Protein AF-A0A1X7HM02-F1 (afdb_monomer)

Mean predicted aligned error: 16.23 Å

Radius of gyration: 22.31 Å; Cα contacts (8 Å, |Δi|>4): 117; chains: 1; bounding box: 43×24×57 Å

Nearest PDB structures (foldseek):
  8j9t-assembly1_B  TM=4.690E-01  e=6.397E+00  Salmonella enterica subsp. enterica serovar Typhi str. CT18

Foldseek 3Di:
DDWDAAPVGDIDDDDPDDDPDPDPPPPPDDPVVVVVVVCVVPDPQDKDWDPDWAQDPVVQVVVQVCCQVPVVVVVDDNFPDKDWDADPVRIITIITGD

Solvent-accessible surface area (backbone atoms only — not comparable to full-atom values): 6162 Å² total; per-residue (Å²): 122,47,79,48,64,50,100,86,68,51,83,41,82,45,58,90,92,64,83,93,60,98,78,73,81,66,80,91,60,61,69,68,62,58,49,58,58,61,62,61,68,58,82,67,80,60,71,45,71,52,93,64,72,28,82,42,67,64,63,24,48,57,48,39,55,45,43,67,76,46,21,65,81,74,74,43,64,78,44,80,44,70,47,73,46,76,44,96,86,67,33,16,28,36,34,30,30,105

Organism: NCBI:txid1313296

pLDDT: mean 70.09, std 20.35, range [39.31, 96.44]

Secondary structure (DSSP, 8-state):
-EEEE-TT--EEEE-TT----TT---SS--HHHHHHHHGGG------EEPSPPBSSHHHHHHHHHHHHH-GGGGT----SEEEEEE-TTS-EEEEEE-

Structure (mmCIF, N/CA/C/O backbone):
data_AF-A0A1X7HM02-F1
#
_entry.id   AF-A0A1X7HM02-F1
#
loop_
_atom_site.group_PDB
_atom_site.id
_atom_site.type_symbol
_atom_site.label_atom_id
_atom_site.label_alt_id
_atom_site.label_comp_id
_atom_site.label_asym_id
_atom_site.label_entity_id
_atom_site.label_seq_id
_atom_site.pdbx_PDB_ins_code
_atom_site.Cartn_x
_atom_site.Cartn_y
_atom_site.Cartn_z
_atom_site.occupancy
_atom_site.B_iso_or_equiv
_atom_site.auth_seq_id
_atom_site.auth_comp_id
_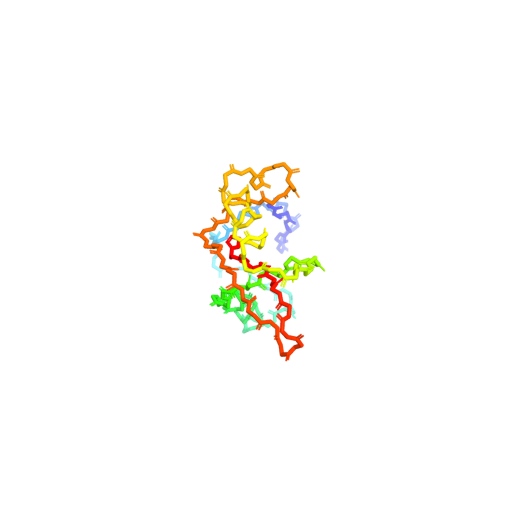atom_site.auth_asym_id
_atom_site.auth_atom_id
_atom_site.pdbx_PDB_model_num
ATOM 1 N N . MET A 1 1 ? 22.412 -10.275 -25.348 1.00 49.19 1 MET A N 1
ATOM 2 C CA . MET A 1 1 ? 23.320 -10.461 -26.503 1.00 49.19 1 MET A CA 1
ATOM 3 C C . MET A 1 1 ? 22.730 -11.553 -27.356 1.00 49.19 1 MET A C 1
ATOM 5 O O . MET A 1 1 ? 22.393 -12.591 -26.802 1.00 49.19 1 MET A O 1
ATOM 9 N N . PHE A 1 2 ? 22.553 -11.303 -28.647 1.00 50.72 2 PHE A N 1
ATOM 10 C CA . PHE A 1 2 ? 21.987 -12.290 -29.562 1.00 50.72 2 PHE A CA 1
ATOM 11 C C . PHE A 1 2 ? 23.014 -12.619 -30.637 1.00 50.72 2 PHE A C 1
ATOM 13 O O . PHE A 1 2 ? 23.710 -11.726 -31.119 1.00 50.72 2 PHE A O 1
ATOM 20 N N . TYR A 1 3 ? 23.106 -13.895 -30.987 1.00 53.47 3 TYR A N 1
ATOM 21 C CA . TYR A 1 3 ? 23.889 -14.358 -32.123 1.00 53.47 3 TYR A CA 1
ATOM 22 C C . TYR A 1 3 ? 22.936 -14.543 -33.304 1.00 53.47 3 TYR A C 1
ATOM 24 O O . TYR A 1 3 ? 21.887 -15.169 -33.157 1.00 53.47 3 TYR A O 1
ATOM 32 N N . GLY A 1 4 ? 23.272 -13.960 -34.450 1.00 54.06 4 GLY A N 1
ATOM 33 C CA . GLY A 1 4 ? 22.561 -14.131 -35.717 1.00 54.06 4 GLY A CA 1
ATOM 34 C C . GLY A 1 4 ? 23.541 -14.521 -36.818 1.00 54.06 4 GLY A C 1
ATOM 35 O O . GLY A 1 4 ? 24.745 -14.419 -36.618 1.00 54.06 4 GLY A O 1
ATOM 36 N N . GLN A 1 5 ? 23.056 -14.974 -37.971 1.00 50.16 5 GLN A N 1
ATOM 37 C CA . GLN A 1 5 ? 23.909 -15.251 -39.133 1.00 50.16 5 GLN A CA 1
ATOM 38 C C . GLN A 1 5 ? 23.635 -14.255 -40.262 1.00 50.16 5 GLN A C 1
ATOM 40 O O . GLN A 1 5 ? 22.483 -13.867 -40.469 1.00 50.16 5 GLN A O 1
ATOM 45 N N . ASN A 1 6 ? 24.677 -13.826 -40.982 1.00 53.25 6 ASN A N 1
ATOM 46 C CA . ASN A 1 6 ? 24.498 -13.024 -42.198 1.00 53.25 6 ASN A CA 1
ATOM 47 C C . ASN A 1 6 ? 24.071 -13.888 -43.394 1.00 53.25 6 ASN A C 1
ATOM 49 O O . ASN A 1 6 ? 24.027 -15.116 -43.335 1.00 53.25 6 ASN A O 1
ATOM 53 N N . SER A 1 7 ? 23.787 -13.232 -44.518 1.00 44.38 7 SER A N 1
ATOM 54 C CA . SER A 1 7 ? 23.422 -13.874 -45.786 1.00 44.38 7 SER A CA 1
ATOM 55 C C . SER A 1 7 ? 24.524 -14.747 -46.403 1.00 44.38 7 SER A C 1
ATOM 57 O O . SER A 1 7 ? 24.244 -15.459 -47.362 1.00 44.38 7 SER A O 1
ATOM 59 N N . ALA A 1 8 ? 25.751 -14.701 -45.874 1.00 58.69 8 ALA A N 1
ATOM 60 C CA . ALA A 1 8 ? 26.856 -15.584 -46.244 1.00 58.69 8 ALA A CA 1
ATOM 61 C C . ALA A 1 8 ? 27.040 -16.762 -45.258 1.00 58.69 8 ALA A C 1
ATOM 63 O O . ALA A 1 8 ? 27.904 -17.607 -45.472 1.00 58.69 8 ALA A O 1
ATOM 64 N N . GLY A 1 9 ? 26.222 -16.849 -44.200 1.00 59.00 9 GLY A N 1
ATOM 65 C CA . GLY A 1 9 ? 26.259 -17.921 -43.201 1.0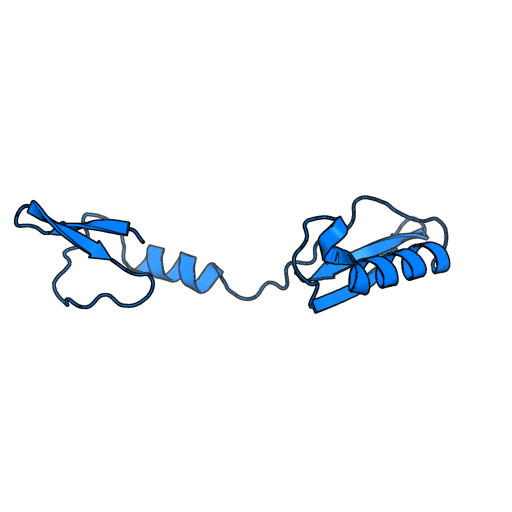0 59.00 9 GLY A CA 1
ATOM 66 C C . GLY A 1 9 ? 27.226 -17.696 -42.031 1.00 59.00 9 GLY A C 1
ATOM 67 O O . GLY A 1 9 ? 27.328 -18.562 -41.160 1.00 59.00 9 GLY A O 1
ATOM 68 N N . GLU A 1 10 ? 27.907 -16.552 -41.953 1.00 57.94 10 GLU A N 1
ATOM 69 C CA . GLU A 1 10 ? 28.803 -16.240 -40.834 1.00 57.94 10 GLU A CA 1
ATOM 70 C C . GLU A 1 10 ? 28.024 -15.861 -39.576 1.00 57.94 10 GLU A C 1
ATOM 72 O O . GLU A 1 10 ? 27.034 -15.132 -39.636 1.00 57.94 10 GLU A O 1
ATOM 77 N N . LEU A 1 11 ? 28.511 -16.332 -38.427 1.00 48.56 11 LEU A N 1
ATOM 78 C CA . LEU A 1 11 ? 27.981 -16.033 -37.099 1.00 48.56 11 LEU A CA 1
ATOM 79 C C . LEU A 1 11 ? 28.390 -14.621 -36.661 1.00 48.56 11 LEU A C 1
ATOM 81 O O . LEU A 1 11 ? 29.571 -14.321 -36.511 1.00 48.56 11 LEU A O 1
ATOM 85 N N . ILE A 1 12 ? 27.402 -13.764 -36.412 1.00 54.09 12 ILE A N 1
ATOM 86 C CA . ILE A 1 12 ? 27.573 -12.368 -36.009 1.00 54.09 12 ILE A CA 1
ATOM 87 C C . ILE A 1 12 ? 26.932 -12.136 -34.643 1.00 54.09 12 ILE A C 1
ATOM 89 O O . ILE A 1 12 ? 25.819 -12.577 -34.351 1.00 54.09 12 ILE A O 1
ATOM 93 N N . MET A 1 13 ? 27.649 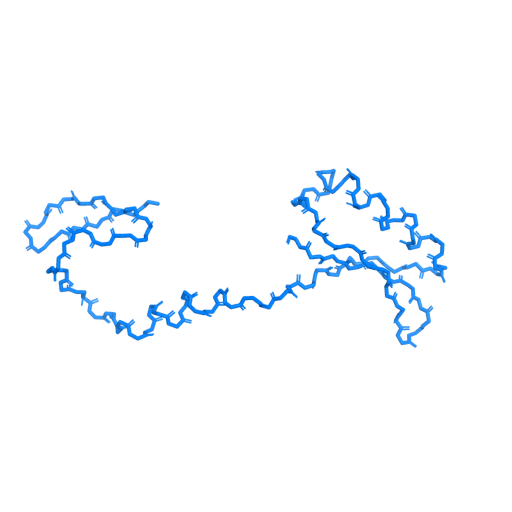-11.400 -33.800 1.00 47.47 13 MET A N 1
ATOM 94 C CA . MET A 1 13 ? 27.218 -11.020 -32.462 1.00 47.47 13 MET A CA 1
ATOM 95 C C . MET A 1 13 ? 26.549 -9.638 -32.484 1.00 47.47 13 MET A C 1
ATOM 97 O O . MET A 1 13 ? 27.183 -8.641 -32.825 1.00 47.47 13 MET A O 1
ATOM 101 N N . CYS A 1 14 ? 25.283 -9.558 -32.072 1.00 50.38 14 CYS A N 1
ATOM 102 C CA . CYS A 1 14 ? 24.552 -8.300 -31.930 1.00 50.38 14 CYS A CA 1
ATOM 103 C C . CYS A 1 14 ? 24.402 -7.927 -30.444 1.00 50.38 14 CYS A C 1
ATOM 105 O O . CYS A 1 14 ? 23.783 -8.651 -29.648 1.00 50.38 14 CYS A O 1
ATOM 107 N N . LYS A 1 15 ? 24.959 -6.770 -30.063 1.00 46.78 15 LYS A N 1
ATOM 108 C CA . LYS A 1 15 ? 24.677 -6.113 -28.780 1.00 46.78 15 LYS A CA 1
ATOM 109 C C . LYS A 1 15 ? 23.493 -5.163 -28.948 1.00 46.78 15 LYS A C 1
ATOM 111 O O . LYS A 1 15 ? 23.348 -4.489 -29.960 1.00 46.78 15 LYS A O 1
ATOM 116 N N . SER A 1 16 ? 22.626 -5.181 -27.947 1.00 46.03 16 SER A N 1
ATOM 117 C CA . SER A 1 16 ? 21.438 -4.344 -27.820 1.00 46.03 16 SER A CA 1
ATOM 118 C C . SER A 1 16 ? 21.744 -2.875 -28.111 1.00 46.03 16 SER A C 1
ATOM 120 O O . SER A 1 16 ? 22.516 -2.265 -27.377 1.00 46.03 16 SER A O 1
ATOM 122 N N . GLY A 1 17 ? 21.097 -2.327 -29.141 1.00 47.75 17 GLY A N 1
ATOM 123 C CA . GLY A 1 17 ? 20.962 -0.882 -29.342 1.00 47.75 17 GLY A CA 1
ATOM 124 C C . GLY A 1 17 ? 21.650 -0.301 -30.574 1.00 47.75 17 GLY A C 1
ATOM 125 O O . GLY A 1 17 ? 21.177 0.714 -31.070 1.00 47.75 17 GLY A O 1
ATOM 126 N N . GLU A 1 18 ? 22.682 -0.940 -31.131 1.00 44.62 18 GLU A N 1
ATOM 127 C CA . GLU A 1 18 ? 23.413 -0.378 -32.276 1.00 44.62 18 GLU A CA 1
ATOM 128 C C . GLU A 1 18 ? 23.662 -1.438 -33.357 1.00 44.62 18 GLU A C 1
ATOM 130 O O . GLU A 1 18 ? 24.495 -2.335 -33.227 1.00 44.62 18 GLU A O 1
ATOM 135 N N . CYS A 1 19 ? 22.905 -1.342 -34.452 1.00 39.31 19 CYS A N 1
ATOM 136 C CA . CYS A 1 19 ? 23.141 -2.121 -35.663 1.00 39.31 19 CYS A CA 1
ATOM 137 C C . CYS A 1 19 ? 24.294 -1.475 -36.445 1.00 39.31 19 CYS A C 1
ATOM 139 O O . CYS A 1 19 ? 24.082 -0.482 -37.133 1.00 39.31 19 CYS A O 1
ATOM 141 N N . TYR A 1 20 ? 25.502 -2.037 -36.364 1.00 44.22 20 TYR A N 1
ATOM 142 C CA . TYR A 1 20 ? 26.700 -1.482 -37.015 1.00 44.22 20 TYR A CA 1
ATOM 143 C C . TYR A 1 20 ? 26.896 -1.898 -38.487 1.00 44.22 20 TYR A C 1
ATOM 145 O O . TYR A 1 20 ? 28.010 -1.833 -38.992 1.00 44.22 20 TYR A O 1
ATOM 153 N N . TRP A 1 21 ? 25.841 -2.328 -39.188 1.00 39.88 21 TRP A N 1
ATOM 154 C CA . TRP A 1 21 ? 25.880 -2.571 -40.636 1.00 39.88 21 TRP A CA 1
ATOM 155 C C . TRP A 1 21 ? 24.536 -2.228 -41.285 1.00 39.88 21 TRP A C 1
ATOM 157 O O . TRP A 1 21 ? 23.485 -2.718 -40.868 1.00 39.88 21 TRP A O 1
ATOM 167 N N . ASN A 1 22 ? 24.588 -1.391 -42.324 1.00 44.75 22 ASN A N 1
ATOM 168 C CA . ASN A 1 22 ? 23.422 -0.857 -43.037 1.00 44.75 22 ASN A CA 1
ATOM 169 C C . ASN A 1 22 ? 22.697 -1.878 -43.938 1.00 44.75 22 ASN A C 1
ATOM 171 O O . ASN A 1 22 ? 21.653 -1.541 -44.486 1.00 44.75 22 ASN A O 1
ATOM 175 N N . ASP A 1 23 ? 23.167 -3.126 -44.037 1.00 43.59 23 ASP A N 1
ATOM 176 C CA . ASP A 1 23 ? 22.655 -4.110 -45.005 1.00 43.59 23 ASP A CA 1
ATOM 177 C C . ASP A 1 23 ? 22.110 -5.401 -44.374 1.00 43.59 23 ASP A C 1
ATOM 179 O O . ASP A 1 23 ? 22.186 -6.490 -44.944 1.00 43.59 23 ASP A O 1
ATOM 183 N N . CYS A 1 24 ? 21.496 -5.312 -43.192 1.00 42.50 24 CYS A N 1
ATOM 1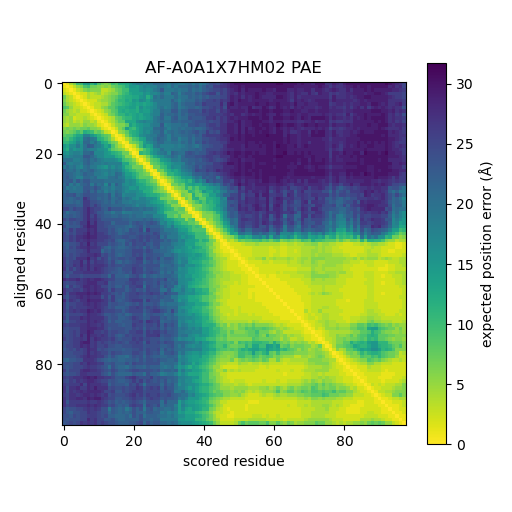84 C CA . CYS A 1 24 ? 20.722 -6.436 -42.668 1.00 42.50 24 CYS A CA 1
ATOM 185 C C . CYS A 1 24 ? 19.348 -6.482 -43.362 1.00 42.50 24 CYS A C 1
ATOM 187 O O . CYS A 1 24 ? 18.401 -5.818 -42.930 1.00 42.50 24 CYS A O 1
ATOM 189 N N . LYS A 1 25 ? 19.220 -7.269 -44.445 1.00 46.47 25 LYS A N 1
ATOM 190 C CA . LYS A 1 25 ? 17.909 -7.673 -44.985 1.00 46.47 25 LYS A CA 1
ATOM 191 C C . LYS A 1 25 ? 17.211 -8.527 -43.930 1.00 46.47 25 LYS A C 1
ATOM 193 O O . LYS A 1 25 ? 17.397 -9.736 -43.853 1.00 46.47 25 LYS A O 1
ATOM 198 N N . THR A 1 26 ? 16.428 -7.864 -43.089 1.00 48.12 26 THR A N 1
ATOM 199 C CA . THR A 1 26 ? 15.597 -8.480 -42.061 1.00 48.12 26 THR A CA 1
ATOM 200 C C . THR A 1 26 ? 14.641 -9.450 -42.752 1.00 48.12 26 THR A C 1
ATOM 202 O O . THR A 1 26 ? 13.733 -9.030 -43.469 1.00 48.12 26 THR A O 1
ATOM 205 N N . ALA A 1 27 ? 14.859 -10.752 -42.575 1.00 41.84 27 ALA A N 1
ATOM 206 C CA . ALA A 1 27 ? 13.904 -11.770 -42.977 1.00 41.84 27 ALA A CA 1
ATOM 207 C C . ALA A 1 27 ? 12.556 -11.452 -42.316 1.00 41.84 27 ALA A C 1
ATOM 209 O O . ALA A 1 27 ? 12.431 -11.526 -41.099 1.00 41.84 27 ALA A O 1
ATOM 210 N N . GLY A 1 28 ? 11.571 -11.025 -43.108 1.00 49.22 28 GLY A N 1
ATOM 211 C CA . GLY A 1 28 ? 10.146 -11.091 -42.774 1.00 49.22 28 GLY A CA 1
ATOM 212 C C . GLY A 1 28 ? 9.640 -10.366 -41.518 1.00 49.22 28 GLY A C 1
ATOM 213 O O . GLY A 1 28 ? 8.475 -10.550 -41.177 1.00 49.22 28 GLY A O 1
ATOM 214 N N . TYR A 1 29 ? 10.432 -9.538 -40.833 1.00 48.34 29 TYR A N 1
ATOM 215 C CA . TYR A 1 29 ? 9.958 -8.770 -39.678 1.00 48.34 29 TYR A CA 1
ATOM 216 C C . TYR A 1 29 ? 9.802 -7.292 -40.030 1.00 48.34 29 TYR A C 1
ATOM 218 O O . TYR A 1 29 ? 10.758 -6.568 -40.295 1.00 48.34 29 TYR A O 1
ATOM 226 N N . ASN A 1 30 ? 8.544 -6.849 -40.037 1.00 50.50 30 ASN A N 1
ATOM 227 C CA . ASN A 1 30 ? 8.141 -5.483 -40.340 1.00 50.50 30 ASN A CA 1
ATOM 228 C C . ASN A 1 30 ? 8.777 -4.501 -39.331 1.00 50.50 30 ASN A C 1
ATOM 230 O O . ASN A 1 30 ? 8.443 -4.526 -38.146 1.00 50.50 30 ASN A O 1
ATOM 234 N N . LYS A 1 31 ? 9.688 -3.634 -39.795 1.00 48.19 31 LYS A N 1
ATOM 235 C CA . LYS A 1 31 ? 10.483 -2.681 -38.986 1.00 48.19 31 LYS A CA 1
ATOM 236 C C . LYS A 1 31 ? 9.622 -1.763 -38.099 1.00 48.19 31 LYS A C 1
ATOM 238 O O . LYS A 1 31 ? 10.048 -1.388 -37.009 1.00 48.19 31 LYS A O 1
ATOM 243 N N . HIS A 1 32 ? 8.382 -1.477 -38.509 1.00 50.47 32 HIS A N 1
ATOM 244 C CA . HIS A 1 32 ? 7.393 -0.753 -37.696 1.00 50.47 32 HIS A CA 1
ATOM 245 C C . HIS A 1 32 ? 6.997 -1.497 -36.408 1.00 50.47 32 HIS A C 1
ATOM 247 O O . HIS A 1 32 ? 6.773 -0.871 -35.376 1.00 50.47 32 HIS A O 1
ATOM 253 N N . ARG A 1 33 ? 6.957 -2.835 -36.435 1.00 47.56 33 ARG A N 1
ATOM 254 C CA . ARG A 1 33 ? 6.565 -3.672 -35.289 1.00 47.56 33 ARG A CA 1
ATOM 255 C C . ARG A 1 33 ? 7.660 -3.762 -34.224 1.00 47.56 33 ARG A C 1
ATOM 257 O O . ARG A 1 33 ? 7.348 -3.966 -33.057 1.00 47.56 33 ARG A O 1
ATOM 264 N N . MET A 1 34 ? 8.927 -3.620 -34.613 1.00 46.50 34 MET A N 1
ATOM 265 C CA . MET A 1 34 ? 10.051 -3.584 -33.669 1.00 46.50 34 MET A CA 1
ATOM 266 C C . MET A 1 34 ? 10.149 -2.236 -32.956 1.00 46.50 34 MET A C 1
ATOM 268 O O . MET A 1 34 ? 10.365 -2.227 -31.750 1.00 46.50 34 MET A O 1
ATOM 272 N N . LYS A 1 35 ? 9.896 -1.126 -33.668 1.00 45.78 35 LYS A N 1
ATOM 273 C CA . LYS A 1 35 ? 9.777 0.202 -33.050 1.00 45.78 35 LYS A CA 1
ATOM 274 C C . LYS A 1 35 ? 8.655 0.206 -32.009 1.00 45.78 35 LYS A C 1
ATOM 276 O O . LYS A 1 35 ? 8.946 0.316 -30.831 1.00 45.78 35 LYS A O 1
ATOM 281 N N . MET A 1 36 ? 7.442 -0.212 -32.382 1.00 47.12 36 MET A N 1
ATOM 282 C CA . MET A 1 36 ? 6.297 -0.292 -31.455 1.00 47.12 36 MET A CA 1
ATOM 283 C C . MET A 1 36 ? 6.507 -1.104 -30.162 1.00 47.12 36 MET A C 1
ATOM 285 O O . MET A 1 36 ? 5.731 -0.921 -29.229 1.00 47.12 36 MET A O 1
ATOM 289 N N . ASN A 1 37 ? 7.479 -2.022 -30.084 1.00 49.19 37 ASN A N 1
ATOM 290 C CA . ASN A 1 37 ? 7.782 -2.744 -28.841 1.00 49.19 37 ASN A CA 1
ATOM 291 C C . ASN A 1 37 ? 8.864 -2.061 -27.991 1.00 49.19 37 ASN A C 1
ATOM 293 O O . ASN A 1 37 ? 8.846 -2.239 -26.780 1.00 49.19 37 ASN A O 1
ATOM 297 N N . ALA A 1 38 ? 9.744 -1.259 -28.596 1.00 48.69 38 ALA A N 1
ATOM 298 C CA . ALA A 1 38 ? 10.687 -0.396 -27.884 1.00 48.69 38 ALA A CA 1
ATOM 299 C C . ALA A 1 38 ? 10.007 0.907 -27.417 1.00 48.69 38 ALA A C 1
ATOM 301 O O . ALA A 1 38 ? 10.236 1.363 -26.307 1.00 48.69 38 ALA A O 1
ATOM 302 N N . ASP A 1 39 ? 9.072 1.459 -28.198 1.00 49.09 39 ASP A N 1
ATOM 303 C CA . ASP A 1 39 ? 8.244 2.601 -27.773 1.00 49.09 39 ASP A CA 1
ATOM 304 C C . ASP A 1 39 ? 7.155 2.189 -26.754 1.00 49.09 39 ASP A C 1
ATOM 306 O O . ASP A 1 39 ? 6.581 3.040 -26.077 1.00 49.09 39 ASP A O 1
ATOM 310 N N . LYS A 1 40 ? 6.862 0.885 -26.612 1.00 46.22 40 LYS A N 1
ATOM 311 C CA . LYS A 1 40 ? 6.004 0.325 -25.543 1.00 46.22 40 LYS A CA 1
ATOM 312 C C . LYS A 1 40 ? 6.710 0.174 -24.195 1.00 46.22 40 LYS A C 1
ATOM 314 O O . LYS A 1 40 ? 6.043 -0.116 -23.209 1.00 46.22 40 LYS A O 1
ATOM 319 N N . GLU A 1 41 ? 8.007 0.457 -24.137 1.00 50.25 41 GLU A N 1
ATOM 320 C CA . GLU A 1 41 ? 8.704 0.869 -22.912 1.00 50.25 41 GLU A CA 1
ATOM 321 C C . GLU A 1 41 ? 8.421 2.353 -22.585 1.00 50.25 41 GLU A C 1
ATOM 323 O O . GLU A 1 41 ? 9.124 2.999 -21.817 1.00 50.25 41 GLU A O 1
ATOM 328 N N . SER A 1 42 ? 7.347 2.927 -23.140 1.00 48.72 42 SER A N 1
ATOM 329 C CA . SER A 1 42 ? 6.719 4.146 -22.640 1.00 48.72 42 SER A CA 1
ATOM 330 C C . SER A 1 42 ? 6.230 3.910 -21.211 1.00 48.72 42 SER A C 1
ATOM 332 O O . SER A 1 42 ? 5.153 3.361 -21.008 1.00 48.72 42 SER A O 1
ATOM 334 N N . HIS A 1 43 ? 7.069 4.267 -20.237 1.00 56.88 43 HIS A N 1
ATOM 335 C CA . HIS A 1 43 ? 6.783 5.093 -19.054 1.00 56.88 43 HIS A CA 1
ATOM 336 C C . HIS A 1 43 ? 5.377 5.045 -18.422 1.00 56.88 43 HIS A C 1
ATOM 338 O O . HIS A 1 43 ? 4.929 6.024 -17.820 1.00 56.88 43 HIS A O 1
ATOM 344 N N . VAL A 1 44 ? 4.666 3.923 -18.470 1.00 55.22 44 VAL A N 1
ATOM 345 C CA . VAL A 1 44 ? 3.605 3.676 -17.507 1.00 55.22 44 VAL A CA 1
ATOM 346 C C . VAL A 1 44 ? 4.348 3.395 -16.215 1.00 55.22 44 VAL A C 1
ATOM 348 O O . VAL A 1 44 ? 4.955 2.339 -16.068 1.00 55.22 44 VAL A O 1
ATOM 351 N N . MET A 1 45 ? 4.376 4.377 -15.313 1.00 64.69 45 MET A N 1
ATOM 352 C CA . MET A 1 45 ? 4.816 4.169 -13.937 1.00 64.69 45 MET A CA 1
ATOM 353 C C . MET A 1 45 ? 3.983 3.017 -13.369 1.00 64.69 45 MET A C 1
ATOM 355 O O . MET A 1 45 ? 2.829 3.200 -12.971 1.00 64.69 45 MET A O 1
ATOM 359 N N . ASN A 1 46 ? 4.531 1.805 -13.445 1.00 78.31 46 ASN A N 1
ATOM 360 C CA . ASN A 1 46 ? 3.810 0.580 -13.152 1.00 78.31 46 ASN A CA 1
ATOM 361 C C . ASN A 1 46 ? 3.724 0.453 -11.639 1.00 78.31 46 ASN A C 1
ATOM 363 O O . ASN A 1 46 ? 4.602 -0.108 -10.991 1.00 78.31 46 ASN A O 1
ATOM 367 N N . TRP A 1 47 ? 2.655 1.012 -11.078 1.00 85.81 47 TRP A N 1
ATOM 368 C CA . TRP A 1 47 ? 2.342 0.862 -9.669 1.00 85.81 47 TRP A CA 1
ATOM 369 C C . TRP A 1 47 ? 2.163 -0.614 -9.329 1.00 85.81 47 TRP A C 1
ATOM 371 O O . TRP A 1 47 ? 1.200 -1.256 -9.757 1.00 85.81 47 TRP A O 1
ATOM 381 N N . VAL A 1 48 ? 3.066 -1.132 -8.508 1.00 85.75 48 VAL A N 1
ATOM 382 C CA . VAL A 1 48 ? 2.982 -2.473 -7.949 1.00 85.75 48 VAL A CA 1
ATOM 383 C C . VAL A 1 48 ? 2.237 -2.393 -6.625 1.00 85.75 48 VAL A C 1
ATOM 385 O O . VAL A 1 48 ? 2.587 -1.620 -5.735 1.00 85.75 48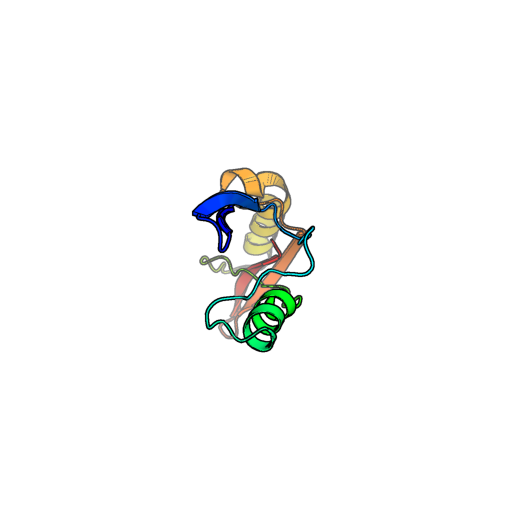 VAL A O 1
ATOM 388 N N . TYR A 1 49 ? 1.176 -3.187 -6.492 1.00 89.19 49 TYR A N 1
ATOM 389 C CA . TYR A 1 49 ? 0.334 -3.213 -5.300 1.00 89.19 49 TYR A CA 1
ATOM 390 C C . TYR A 1 49 ? 0.738 -4.366 -4.393 1.00 89.19 49 TYR A C 1
ATOM 392 O O . TYR A 1 49 ? 0.777 -5.520 -4.817 1.00 89.19 49 TYR A O 1
ATOM 400 N N . TYR A 1 50 ? 0.966 -4.071 -3.116 1.00 87.44 50 TYR A N 1
ATOM 401 C CA . TYR A 1 50 ? 1.210 -5.114 -2.135 1.00 87.44 50 TYR A CA 1
ATOM 402 C C . TYR A 1 50 ? -0.092 -5.863 -1.815 1.00 87.44 50 TYR A C 1
ATOM 404 O O . TYR A 1 50 ? -1.130 -5.249 -1.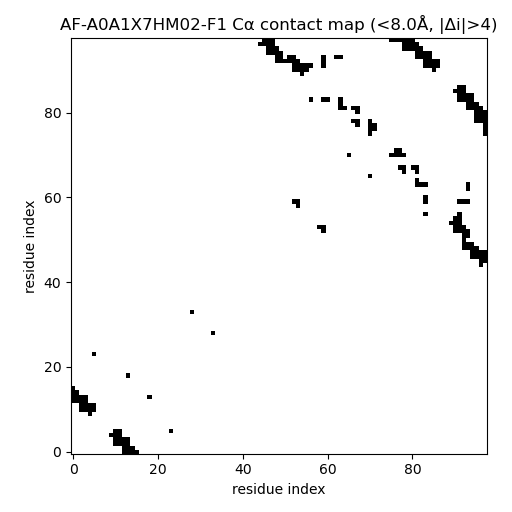554 1.00 87.44 50 TYR A O 1
ATOM 412 N N . GLY A 1 51 ? -0.043 -7.199 -1.804 1.00 87.31 51 GLY A N 1
ATOM 413 C CA . GLY A 1 51 ? -1.236 -8.047 -1.662 1.00 87.31 51 GLY A CA 1
ATOM 414 C C . GLY A 1 51 ? -1.939 -7.954 -0.301 1.00 87.31 51 GLY A C 1
ATOM 415 O O . GLY A 1 51 ? -3.097 -8.352 -0.171 1.00 87.31 51 GLY A O 1
ATOM 416 N N . LYS A 1 52 ? -1.274 -7.414 0.730 1.00 90.31 52 LYS A N 1
ATOM 417 C CA . LYS A 1 52 ? -1.833 -7.299 2.083 1.00 90.31 52 LYS A CA 1
ATOM 418 C C . LYS A 1 52 ? -2.468 -5.932 2.325 1.00 90.31 52 LYS A C 1
ATOM 420 O O . LYS A 1 52 ? -1.833 -4.895 2.155 1.00 90.31 52 LYS A O 1
ATOM 425 N N . LEU A 1 53 ? -3.704 -5.953 2.826 1.00 93.81 53 LEU A N 1
ATOM 426 C CA . LEU A 1 53 ? -4.414 -4.767 3.303 1.00 93.81 53 LEU A CA 1
ATOM 427 C C . LEU A 1 53 ? -4.407 -4.693 4.835 1.00 93.81 53 LEU A C 1
ATOM 429 O O . LEU A 1 53 ? -4.652 -5.684 5.525 1.00 93.81 53 LEU A O 1
ATOM 433 N N . TYR A 1 54 ? -4.234 -3.495 5.369 1.00 94.56 54 TYR A N 1
ATOM 434 C CA . TYR A 1 54 ? -4.222 -3.172 6.791 1.00 94.56 54 TYR A CA 1
ATOM 435 C C . TYR A 1 54 ? -5.538 -2.522 7.224 1.00 94.56 54 TYR A C 1
ATOM 437 O O . TYR A 1 54 ? -6.282 -1.971 6.408 1.00 94.56 54 TYR A O 1
ATOM 445 N N . THR A 1 55 ? -5.858 -2.621 8.513 1.00 94.75 55 THR A N 1
ATOM 446 C CA . THR A 1 55 ? -7.066 -2.011 9.088 1.00 94.75 55 THR A CA 1
ATOM 447 C C . THR A 1 55 ? -6.854 -0.536 9.408 1.00 94.75 55 THR A C 1
ATOM 449 O O . THR A 1 55 ? -7.778 0.254 9.245 1.00 94.75 55 THR A O 1
ATOM 452 N N . THR A 1 56 ? -5.637 -0.146 9.798 1.00 95.69 56 THR A N 1
ATOM 453 C CA . THR A 1 56 ? -5.302 1.238 10.158 1.00 95.69 56 THR A CA 1
ATOM 454 C C . THR A 1 56 ? -4.273 1.846 9.207 1.00 95.69 56 THR A C 1
ATOM 456 O O . THR A 1 56 ? -3.413 1.151 8.660 1.00 95.69 56 THR A O 1
ATOM 459 N N . LYS A 1 57 ? -4.330 3.176 9.041 1.00 93.50 57 LYS A N 1
ATOM 460 C CA . LYS A 1 57 ? -3.337 3.935 8.261 1.00 93.50 57 LYS A CA 1
ATOM 461 C C . LYS A 1 57 ? -1.933 3.788 8.851 1.00 93.50 57 LYS A C 1
ATOM 463 O O . LYS A 1 57 ? -0.967 3.715 8.104 1.00 93.50 57 LYS A O 1
ATOM 468 N N . PHE A 1 58 ? -1.836 3.715 10.180 1.00 94.56 58 PHE A N 1
ATOM 469 C CA . PHE A 1 58 ? -0.569 3.577 10.895 1.00 94.56 58 PHE A CA 1
ATOM 470 C C . PHE A 1 58 ? 0.152 2.276 10.533 1.00 94.56 58 PHE A C 1
ATOM 472 O O . PHE A 1 58 ? 1.309 2.315 10.134 1.00 94.56 58 PHE A O 1
ATOM 479 N N . GLN A 1 59 ? -0.550 1.139 10.569 1.00 94.25 59 GLN A N 1
ATOM 480 C CA . GLN A 1 59 ? 0.032 -0.154 10.195 1.00 94.25 59 GLN A CA 1
ATOM 481 C C . GLN A 1 59 ? 0.542 -0.161 8.749 1.00 94.25 59 GLN A C 1
ATOM 483 O O . GLN A 1 59 ? 1.642 -0.646 8.486 1.00 94.25 59 GLN A O 1
ATOM 488 N N . ALA A 1 60 ? -0.235 0.409 7.823 1.00 95.06 60 ALA A N 1
ATOM 489 C CA . ALA A 1 60 ? 0.188 0.548 6.433 1.00 95.06 60 ALA A CA 1
ATOM 490 C C . ALA A 1 60 ? 1.396 1.491 6.289 1.00 95.06 60 ALA A C 1
ATOM 492 O O . ALA A 1 60 ? 2.291 1.208 5.502 1.00 95.06 60 ALA A O 1
ATOM 493 N N . GLY A 1 61 ? 1.460 2.570 7.075 1.00 93.88 61 GLY A N 1
ATOM 494 C CA . GLY A 1 61 ? 2.595 3.496 7.103 1.00 93.88 61 GLY A CA 1
ATOM 495 C C . GLY A 1 61 ? 3.883 2.856 7.622 1.00 93.88 61 GLY A C 1
ATOM 496 O O . GLY A 1 61 ? 4.932 3.015 7.005 1.00 93.88 61 GLY A O 1
ATOM 497 N N . CYS A 1 62 ? 3.807 2.069 8.699 1.00 94.00 62 CYS A N 1
ATOM 498 C CA . CYS A 1 62 ? 4.949 1.290 9.182 1.00 94.00 62 CYS A CA 1
ATOM 499 C C . CYS A 1 62 ? 5.462 0.326 8.107 1.00 94.00 62 CYS A C 1
ATOM 501 O O . CYS A 1 62 ? 6.669 0.183 7.930 1.00 94.00 62 CYS A O 1
ATOM 503 N N . PHE A 1 63 ? 4.550 -0.323 7.376 1.00 91.94 63 PHE A N 1
ATOM 504 C CA . PHE A 1 63 ? 4.935 -1.215 6.288 1.00 91.94 63 PHE A CA 1
ATOM 505 C C . PHE A 1 63 ? 5.558 -0.460 5.111 1.00 91.94 63 PHE A C 1
ATOM 507 O O . PHE A 1 63 ? 6.577 -0.905 4.601 1.00 91.94 63 PHE A O 1
ATOM 514 N N . ALA A 1 64 ? 5.000 0.689 4.720 1.00 93.19 64 ALA A N 1
ATOM 515 C CA . ALA A 1 64 ? 5.564 1.531 3.668 1.00 93.19 64 ALA A CA 1
ATOM 516 C C . ALA A 1 64 ? 7.011 1.937 3.982 1.00 93.19 64 ALA A C 1
ATOM 518 O O . ALA A 1 64 ? 7.882 1.755 3.143 1.00 93.19 64 ALA A O 1
ATOM 519 N N . LYS A 1 65 ? 7.295 2.374 5.218 1.00 92.06 65 LYS A N 1
ATOM 520 C CA . LYS A 1 65 ? 8.664 2.707 5.642 1.00 92.06 65 LYS A CA 1
ATOM 521 C C . LYS A 1 65 ? 9.614 1.517 5.645 1.00 92.06 65 LYS A C 1
ATOM 523 O O . LYS A 1 65 ? 10.749 1.657 5.209 1.00 92.06 65 LYS A O 1
ATOM 528 N N . ARG A 1 66 ? 9.146 0.340 6.064 1.00 90.12 66 ARG A N 1
ATOM 529 C CA . ARG A 1 66 ? 9.940 -0.890 5.944 1.00 90.12 66 ARG A CA 1
ATOM 530 C C . ARG A 1 66 ? 10.211 -1.251 4.485 1.00 90.12 66 ARG A C 1
ATOM 532 O O . ARG A 1 66 ? 11.299 -1.702 4.177 1.00 90.12 66 ARG A O 1
ATOM 539 N N . LEU A 1 67 ? 9.236 -1.062 3.599 1.00 88.06 67 LEU A N 1
ATOM 540 C CA . LEU A 1 67 ? 9.408 -1.331 2.175 1.00 88.06 67 LEU A CA 1
ATOM 541 C C . LEU A 1 67 ? 10.415 -0.361 1.539 1.00 88.06 67 LEU A C 1
ATOM 543 O O . LEU A 1 67 ? 11.207 -0.792 0.721 1.00 88.06 67 LEU A O 1
ATOM 547 N N . GLU A 1 68 ? 10.412 0.916 1.933 1.00 87.06 68 GLU A N 1
ATOM 548 C CA . GLU A 1 68 ? 11.404 1.904 1.475 1.00 87.06 68 GLU A CA 1
ATOM 549 C C . GLU A 1 68 ? 12.839 1.533 1.888 1.00 87.06 68 GLU A C 1
ATOM 551 O O . GLU A 1 68 ? 13.766 1.767 1.125 1.00 87.06 68 GLU A O 1
ATOM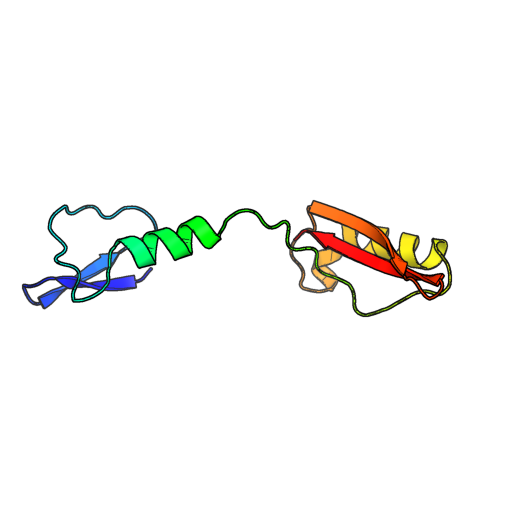 556 N N . GLN A 1 69 ? 13.032 0.985 3.092 1.00 85.88 69 GLN A N 1
ATOM 557 C CA . GLN A 1 69 ? 14.366 0.707 3.646 1.00 85.88 69 GLN A CA 1
ATOM 558 C C . GLN A 1 69 ? 14.877 -0.703 3.331 1.00 85.88 69 GLN A C 1
ATOM 560 O O . GLN A 1 69 ? 16.059 -0.891 3.061 1.00 85.88 69 GLN A O 1
ATOM 565 N N . ASP A 1 70 ? 13.986 -1.692 3.370 1.00 85.38 70 ASP A N 1
ATOM 566 C CA . ASP A 1 70 ? 14.319 -3.112 3.303 1.00 85.38 70 ASP A CA 1
ATOM 567 C C . ASP A 1 70 ? 13.649 -3.807 2.106 1.00 85.38 70 ASP A C 1
ATOM 569 O O . ASP A 1 70 ? 13.260 -4.975 2.189 1.00 85.38 70 ASP A O 1
ATOM 573 N N . ALA A 1 71 ? 13.481 -3.111 0.978 1.00 79.19 71 ALA A N 1
ATOM 574 C CA . ALA A 1 71 ? 12.899 -3.696 -0.236 1.00 79.19 71 ALA A CA 1
ATOM 575 C C . ALA A 1 71 ? 13.621 -4.976 -0.685 1.00 79.19 71 ALA A C 1
ATOM 577 O O . ALA A 1 71 ? 12.982 -5.943 -1.112 1.00 79.19 71 ALA A O 1
ATOM 578 N N . TRP A 1 72 ? 14.943 -5.000 -0.494 1.00 74.62 72 TRP A N 1
ATOM 579 C CA . TRP A 1 72 ? 15.818 -6.129 -0.788 1.00 74.62 72 TRP A CA 1
ATOM 580 C C . TRP A 1 72 ? 15.406 -7.420 -0.059 1.00 74.62 72 TRP A C 1
ATOM 582 O O . TRP A 1 72 ? 15.535 -8.503 -0.629 1.00 74.62 72 TRP A O 1
ATOM 592 N N . LEU A 1 73 ? 14.835 -7.334 1.155 1.00 75.25 73 LEU A N 1
ATOM 593 C CA . LEU A 1 73 ? 14.339 -8.507 1.894 1.00 75.25 73 LEU A CA 1
ATOM 594 C C . LEU A 1 73 ? 13.184 -9.206 1.173 1.00 75.25 73 LEU A C 1
ATOM 596 O O . LEU A 1 73 ? 12.952 -10.397 1.373 1.00 75.25 73 LEU A O 1
ATOM 600 N N . PHE A 1 74 ? 12.444 -8.468 0.350 1.00 72.19 74 PHE A N 1
ATOM 601 C CA . PHE A 1 74 ? 11.291 -8.977 -0.381 1.00 72.19 74 PHE A CA 1
ATOM 602 C C . PHE A 1 74 ? 11.633 -9.379 -1.823 1.00 72.19 74 PHE A 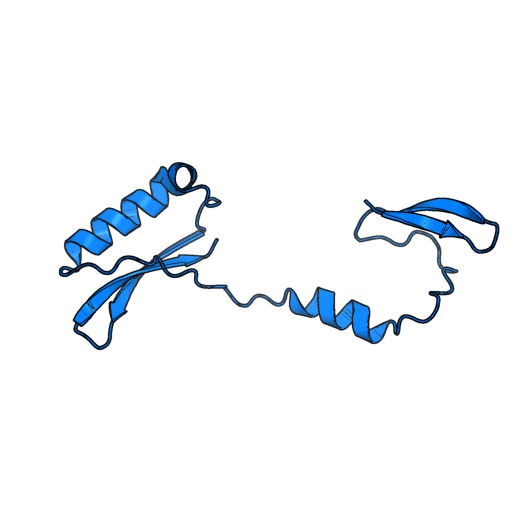C 1
ATOM 604 O O . PHE A 1 74 ? 10.736 -9.770 -2.567 1.00 72.19 74 PHE A O 1
ATOM 611 N N . GLY A 1 75 ? 12.911 -9.300 -2.216 1.00 71.56 75 GLY A N 1
ATOM 612 C CA . GLY A 1 75 ? 13.359 -9.587 -3.579 1.00 71.56 75 GLY A CA 1
ATOM 613 C C . GLY A 1 75 ? 12.930 -8.532 -4.604 1.00 71.56 75 GLY A C 1
ATOM 614 O O . GLY A 1 75 ? 12.946 -8.813 -5.801 1.00 71.56 75 GLY A O 1
ATOM 615 N N . TYR A 1 76 ? 12.526 -7.343 -4.147 1.00 71.38 76 TYR A N 1
ATOM 616 C CA . TYR A 1 76 ? 12.215 -6.207 -5.011 1.00 71.38 76 TYR A CA 1
ATOM 617 C C . TYR A 1 76 ? 13.461 -5.333 -5.206 1.00 71.38 76 TYR A C 1
ATOM 619 O O . TYR A 1 76 ? 14.311 -5.257 -4.317 1.00 71.38 76 TYR A O 1
ATOM 627 N N . GLY A 1 77 ? 13.566 -4.687 -6.372 1.00 70.69 77 GLY A N 1
ATOM 628 C CA . GLY A 1 77 ? 14.528 -3.599 -6.580 1.00 70.69 77 GLY A CA 1
ATOM 629 C C . GLY A 1 77 ? 14.199 -2.400 -5.687 1.00 70.69 77 GLY A C 1
ATOM 630 O O . GLY A 1 77 ? 13.081 -2.318 -5.173 1.00 70.69 77 GLY A O 1
ATOM 631 N N . ASP A 1 78 ? 15.165 -1.501 -5.489 1.00 75.00 78 ASP A N 1
ATOM 632 C CA . ASP A 1 78 ? 14.995 -0.314 -4.643 1.00 75.00 78 ASP A CA 1
ATOM 633 C C . ASP A 1 78 ? 13.820 0.547 -5.143 1.00 75.00 78 ASP A C 1
ATOM 635 O O . ASP A 1 78 ? 13.916 1.153 -6.213 1.00 75.00 78 ASP A O 1
ATOM 639 N N . PRO A 1 79 ? 12.699 0.614 -4.399 1.00 81.94 79 PRO A N 1
ATOM 640 C CA . PRO A 1 79 ? 11.501 1.286 -4.860 1.00 81.94 79 PRO A CA 1
ATOM 641 C C . PRO A 1 79 ? 11.746 2.791 -4.882 1.00 81.94 79 PRO A C 1
ATOM 643 O O . PRO A 1 79 ? 12.104 3.391 -3.868 1.00 81.94 79 PRO A O 1
ATOM 646 N N . GLN A 1 80 ? 11.488 3.431 -6.021 1.00 82.00 80 GLN A N 1
ATOM 647 C CA . GLN A 1 80 ? 11.668 4.878 -6.152 1.00 82.00 80 GLN A CA 1
ATOM 648 C C . GLN A 1 80 ? 10.650 5.666 -5.325 1.00 82.00 80 GLN A C 1
ATOM 650 O O . GLN A 1 80 ? 10.952 6.727 -4.780 1.00 82.00 80 GLN A O 1
ATOM 655 N N . VAL A 1 81 ? 9.416 5.162 -5.260 1.00 87.38 81 VAL A N 1
ATOM 656 C CA . VAL A 1 81 ? 8.303 5.811 -4.564 1.00 87.38 81 VAL A CA 1
ATOM 657 C C . VAL A 1 81 ? 7.461 4.750 -3.882 1.00 87.38 81 VAL A C 1
ATOM 659 O O . VAL A 1 81 ? 7.054 3.782 -4.521 1.00 87.38 81 VAL A O 1
ATOM 662 N N . VAL A 1 82 ? 7.139 4.963 -2.607 1.00 91.25 82 VAL A N 1
ATOM 663 C CA . VAL A 1 82 ? 6.219 4.121 -1.836 1.00 91.25 82 VAL A CA 1
ATOM 664 C C . VAL A 1 82 ? 5.085 4.985 -1.294 1.00 91.25 82 VAL A C 1
ATOM 666 O O . VAL A 1 82 ? 5.309 6.041 -0.709 1.00 91.25 82 VAL A O 1
ATOM 669 N N . GLU A 1 83 ? 3.843 4.541 -1.482 1.00 92.31 83 GLU A N 1
ATOM 670 C CA . GLU A 1 83 ? 2.656 5.289 -1.069 1.00 92.31 83 GLU A CA 1
ATOM 671 C C . GLU A 1 83 ? 1.624 4.390 -0.376 1.00 92.31 83 GLU A C 1
ATOM 673 O O . GLU A 1 83 ? 1.369 3.249 -0.778 1.00 92.31 83 GLU A O 1
ATOM 678 N N . VAL A 1 84 ? 0.974 4.936 0.656 1.00 94.69 84 VAL A N 1
ATOM 679 C CA . VAL A 1 84 ? -0.180 4.317 1.316 1.00 94.69 84 VAL A CA 1
ATOM 680 C C . VAL A 1 84 ? -1.469 4.819 0.672 1.00 94.69 84 VAL A C 1
ATOM 682 O O . VAL A 1 84 ? -1.774 6.008 0.737 1.00 94.69 84 VAL A O 1
ATOM 685 N N . TYR A 1 85 ? -2.283 3.908 0.144 1.00 93.50 85 TYR A N 1
ATOM 686 C CA . TYR A 1 85 ? -3.596 4.229 -0.418 1.00 93.50 85 TYR A CA 1
ATOM 687 C C . TYR A 1 85 ? -4.734 3.683 0.453 1.00 93.50 85 TYR A C 1
ATOM 689 O O . TYR A 1 85 ? -4.576 2.717 1.206 1.00 93.50 85 TYR A O 1
ATOM 697 N N . ARG A 1 86 ? -5.920 4.292 0.340 1.00 94.25 86 ARG A N 1
ATOM 698 C CA . ARG A 1 86 ? -7.145 3.814 0.994 1.00 94.25 86 ARG A CA 1
ATOM 699 C C . ARG A 1 86 ? -8.039 3.111 -0.024 1.00 94.25 86 ARG A C 1
ATOM 701 O O . ARG A 1 86 ? -8.389 3.670 -1.057 1.00 94.25 86 ARG A O 1
ATOM 708 N N . SER A 1 87 ? -8.426 1.881 0.282 1.00 91.25 87 SER A N 1
ATOM 709 C CA . SER A 1 87 ? -9.402 1.111 -0.481 1.00 91.25 87 SER A CA 1
ATOM 710 C C . SER A 1 87 ? -10.813 1.674 -0.294 1.00 91.25 87 SER A C 1
ATOM 712 O O . SER A 1 87 ? -11.144 2.223 0.759 1.00 91.25 87 SER A O 1
ATOM 714 N N . ARG A 1 88 ? -11.692 1.437 -1.276 1.00 88.75 88 ARG A N 1
ATOM 715 C CA . ARG A 1 88 ? -13.126 1.778 -1.203 1.00 88.75 88 ARG A CA 1
ATOM 716 C C . ARG A 1 88 ? -13.831 1.141 0.001 1.00 88.75 88 ARG A C 1
ATOM 718 O O . ARG A 1 88 ? -14.786 1.702 0.514 1.00 88.75 88 ARG A O 1
ATOM 725 N N . LYS A 1 89 ? -13.327 0.001 0.489 1.00 90.25 89 LYS A N 1
ATOM 726 C CA . LYS A 1 89 ? -13.834 -0.700 1.685 1.00 90.25 89 LYS A CA 1
ATOM 727 C C . LYS A 1 89 ? -13.257 -0.163 3.007 1.00 90.25 89 LYS A C 1
ATOM 729 O O . LYS A 1 89 ? -13.391 -0.807 4.039 1.00 90.25 89 LYS A O 1
ATOM 734 N N . GLY A 1 90 ? -12.541 0.963 2.981 1.00 92.88 90 GLY A N 1
ATOM 735 C CA . GLY A 1 90 ? -11.974 1.610 4.167 1.00 92.88 90 GLY A CA 1
ATOM 736 C C . GLY A 1 90 ? -10.642 1.040 4.667 1.00 92.88 90 GLY A C 1
ATOM 737 O O . GLY A 1 90 ? -10.050 1.639 5.559 1.00 92.88 90 GLY A O 1
ATOM 738 N N . ARG A 1 91 ? -10.147 -0.060 4.087 1.00 94.19 91 ARG A N 1
ATOM 739 C CA . ARG A 1 91 ? -8.834 -0.651 4.409 1.00 94.19 91 ARG A CA 1
ATOM 740 C C . ARG A 1 91 ? -7.686 0.107 3.744 1.00 94.19 91 ARG A C 1
ATOM 742 O O . ARG A 1 91 ? -7.897 0.780 2.740 1.00 94.19 91 ARG A O 1
ATOM 749 N N . TYR A 1 92 ? -6.475 -0.050 4.262 1.00 96.44 92 TYR A N 1
ATOM 750 C CA . TYR A 1 92 ? -5.275 0.625 3.764 1.00 96.44 92 TYR A CA 1
ATOM 751 C C . TYR A 1 92 ? -4.351 -0.361 3.057 1.00 96.44 92 TYR A C 1
ATOM 753 O O . TYR A 1 92 ? -4.123 -1.454 3.563 1.00 96.44 92 TYR A O 1
ATOM 761 N N . GLY A 1 93 ? -3.828 0.005 1.895 1.00 94.38 93 GLY A N 1
ATOM 762 C CA . GLY A 1 93 ? -2.840 -0.782 1.162 1.00 94.38 93 GLY A CA 1
ATOM 763 C C . GLY A 1 93 ? -1.586 0.037 0.894 1.00 94.38 93 GLY A C 1
ATOM 764 O O . GLY A 1 93 ? -1.592 1.257 1.049 1.00 94.38 93 GLY A O 1
ATOM 765 N N . VAL A 1 94 ? -0.519 -0.643 0.490 1.00 93.88 94 VAL A N 1
ATOM 766 C CA . VAL A 1 94 ? 0.740 -0.010 0.086 1.00 93.88 94 VAL A CA 1
ATOM 767 C C . VAL A 1 94 ? 1.003 -0.346 -1.374 1.00 93.88 94 VAL A C 1
ATOM 769 O O .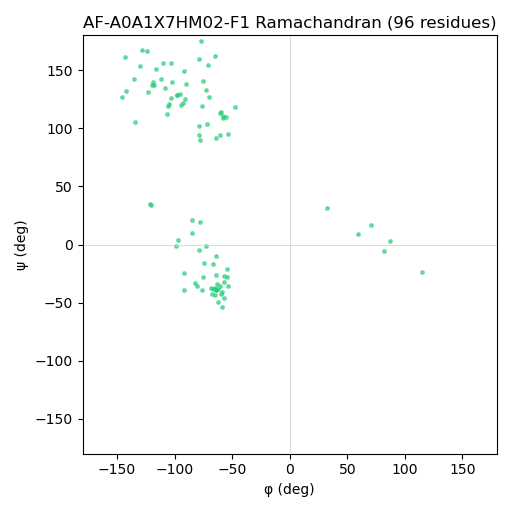 VAL A 1 94 ? 0.763 -1.478 -1.803 1.00 93.88 94 VAL A O 1
ATOM 772 N N . ARG A 1 95 ? 1.441 0.648 -2.140 1.00 91.25 95 ARG A N 1
ATOM 773 C CA . ARG A 1 95 ? 1.873 0.500 -3.530 1.00 91.25 95 ARG A CA 1
ATOM 774 C C . ARG A 1 95 ? 3.224 1.168 -3.723 1.00 91.25 95 ARG A C 1
ATOM 776 O O . ARG A 1 95 ? 3.541 2.105 -2.992 1.00 91.25 95 ARG A O 1
ATOM 783 N N . TYR A 1 96 ? 3.989 0.701 -4.696 1.00 89.88 96 TYR A N 1
ATOM 784 C CA . TYR A 1 96 ? 5.293 1.270 -5.000 1.00 89.88 96 TYR A CA 1
ATOM 785 C C . TYR A 1 96 ? 5.582 1.283 -6.499 1.00 89.88 96 TYR A C 1
ATOM 787 O O . TYR A 1 96 ? 4.924 0.579 -7.267 1.00 89.88 96 TYR A O 1
ATOM 795 N N . ILE A 1 97 ? 6.542 2.113 -6.895 1.00 86.56 97 ILE A N 1
ATOM 796 C CA . ILE A 1 97 ? 7.118 2.136 -8.240 1.00 86.56 97 ILE A CA 1
ATOM 797 C C . ILE A 1 97 ? 8.506 1.485 -8.138 1.00 86.56 97 ILE A C 1
ATOM 799 O O . ILE A 1 97 ? 9.295 1.953 -7.310 1.00 86.56 97 ILE A O 1
ATOM 803 N N . PRO A 1 98 ? 8.767 0.394 -8.880 1.00 80.31 98 PRO A N 1
ATOM 804 C CA . PRO A 1 98 ? 10.076 -0.251 -8.922 1.00 80.31 98 PRO A CA 1
ATOM 805 C C . PRO A 1 98 ? 11.127 0.598 -9.646 1.00 80.31 98 PRO A C 1
ATOM 807 O O . PRO A 1 98 ? 10.741 1.505 -10.420 1.00 80.31 98 PRO A O 1
#

Sequence (98 aa):
MFYGQNSAGELIMCKSGECYWNDCKTAGYNKHRMKMNADKESHVMNWVYYGKLYTTKFQAGCFAKRLEQDAWLFGYGDPQVVEVYRSRKGRYGVRYIP